Protein AF-A0A127SK67-F1 (afdb_monomer_lite)

Structure (mmCIF, N/CA/C/O backbone):
data_AF-A0A127SK67-F1
#
_entry.id   AF-A0A127SK67-F1
#
loop_
_atom_site.group_PDB
_atom_site.id
_atom_site.type_symbol
_atom_site.label_atom_id
_atom_site.label_alt_id
_atom_site.label_comp_id
_atom_site.label_asym_id
_atom_site.label_entity_id
_atom_site.label_seq_id
_atom_site.pdbx_PDB_ins_code
_atom_site.Cartn_x
_atom_site.Cartn_y
_atom_site.Cartn_z
_atom_site.occupancy
_atom_site.B_iso_or_equiv
_atom_site.auth_seq_id
_atom_site.auth_comp_id
_atom_site.auth_asym_id
_atom_site.auth_atom_id
_atom_site.pdbx_PDB_model_num
ATOM 1 N N . MET A 1 1 ? 2.380 14.706 33.902 1.00 47.41 1 MET A N 1
ATOM 2 C CA . MET A 1 1 ? 1.647 14.052 32.797 1.00 47.41 1 MET A CA 1
ATOM 3 C C . MET A 1 1 ? 0.181 13.946 33.195 1.00 47.41 1 MET A C 1
ATOM 5 O O . MET A 1 1 ? -0.072 13.351 34.233 1.00 47.41 1 MET A O 1
ATOM 9 N N . PRO A 1 2 ? -0.761 14.535 32.440 1.00 52.41 2 PRO A N 1
ATOM 10 C CA . PRO A 1 2 ? -2.171 14.633 32.846 1.00 52.41 2 PRO A CA 1
ATOM 11 C C . PRO A 1 2 ? -2.950 13.308 32.736 1.00 52.41 2 PRO A C 1
ATOM 13 O O . PRO A 1 2 ? -3.994 13.156 33.357 1.00 52.41 2 PRO A O 1
ATOM 16 N N . PHE A 1 3 ? -2.420 12.314 32.017 1.00 53.00 3 PHE A N 1
ATOM 17 C CA . PHE A 1 3 ? -3.131 11.062 31.728 1.00 53.00 3 PHE A CA 1
ATOM 18 C C . PHE A 1 3 ? -3.408 10.193 32.970 1.00 53.00 3 PHE A C 1
ATOM 20 O O . PHE A 1 3 ? -4.378 9.447 33.006 1.00 53.00 3 PHE A O 1
ATOM 27 N N . SER A 1 4 ? -2.571 10.279 34.009 1.00 55.75 4 SER A N 1
ATOM 28 C CA . SER A 1 4 ? -2.699 9.427 35.202 1.00 55.75 4 SER A CA 1
ATOM 29 C C . SER A 1 4 ? -3.627 9.994 36.277 1.00 55.75 4 SER A C 1
ATOM 31 O O . SER A 1 4 ? -4.078 9.236 37.130 1.00 55.75 4 SER A O 1
ATOM 33 N N . SER A 1 5 ? -3.931 11.296 36.263 1.00 57.72 5 SER A N 1
ATOM 34 C CA . SER A 1 5 ? -4.845 11.890 37.248 1.00 57.72 5 SER A CA 1
ATOM 35 C C . SER A 1 5 ? -6.316 11.651 36.911 1.00 57.72 5 SER A C 1
ATOM 37 O O . SER A 1 5 ? -7.117 11.516 37.828 1.00 57.72 5 SER A O 1
ATOM 39 N N . GLU A 1 6 ? -6.666 11.548 35.623 1.00 61.16 6 GLU A N 1
ATOM 40 C CA . 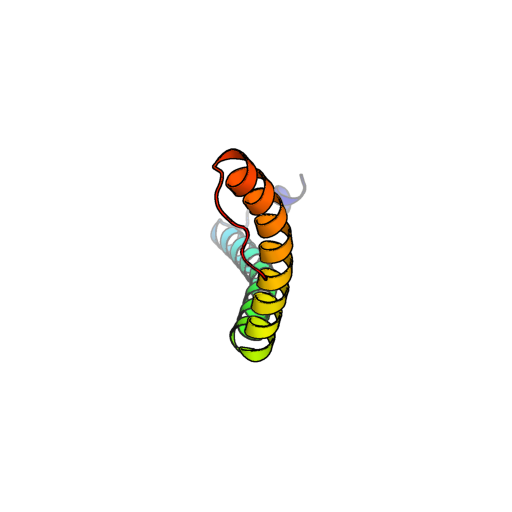GLU A 1 6 ? -8.055 11.358 35.167 1.00 61.16 6 GLU A CA 1
ATOM 41 C C . GLU A 1 6 ? -8.618 9.962 35.457 1.00 61.16 6 GLU A C 1
ATOM 43 O O . GLU A 1 6 ? -9.830 9.806 35.543 1.00 61.16 6 GLU A O 1
ATOM 48 N N . TYR A 1 7 ? -7.758 8.960 35.662 1.00 62.88 7 TYR A N 1
ATOM 49 C CA . TYR A 1 7 ? -8.164 7.568 35.906 1.00 62.88 7 TYR A CA 1
ATOM 50 C C . TYR A 1 7 ? -7.785 7.070 37.306 1.00 62.88 7 TYR A C 1
ATOM 52 O O . TYR A 1 7 ? -7.927 5.886 37.617 1.00 62.88 7 TYR A O 1
ATOM 60 N N . ASN A 1 8 ? -7.325 7.967 38.182 1.00 54.22 8 ASN A N 1
ATOM 61 C CA . ASN A 1 8 ? -6.935 7.612 39.539 1.00 54.22 8 ASN A CA 1
ATOM 62 C C . ASN A 1 8 ? -8.196 7.317 40.376 1.00 54.22 8 ASN A C 1
ATOM 64 O O . ASN A 1 8 ? -8.973 8.216 40.683 1.00 54.22 8 ASN A O 1
ATOM 68 N N . GLY A 1 9 ? -8.430 6.042 40.701 1.00 63.34 9 GLY A N 1
ATOM 69 C CA . GLY A 1 9 ? -9.621 5.577 41.432 1.00 63.34 9 GLY A CA 1
ATOM 70 C C . GLY A 1 9 ? -10.782 5.075 40.557 1.00 63.34 9 GLY A C 1
ATOM 71 O O . GLY A 1 9 ? -11.716 4.467 41.076 1.00 63.34 9 GLY A O 1
ATOM 72 N N . LEU A 1 10 ? -10.712 5.243 39.232 1.00 59.28 10 LEU A N 1
ATOM 73 C CA . LEU A 1 10 ? -11.630 4.628 38.267 1.00 59.28 10 LEU A CA 1
ATOM 74 C C . LEU A 1 10 ? -11.012 3.287 37.852 1.00 59.28 10 LEU A C 1
ATOM 76 O O . LEU A 1 10 ? -10.048 3.261 37.098 1.00 59.28 10 LEU A O 1
ATOM 80 N N . GLY A 1 11 ? -11.490 2.171 38.408 1.00 64.44 11 GLY A N 1
ATOM 81 C CA . GLY A 1 11 ? -10.863 0.852 38.241 1.00 64.44 11 GLY A CA 1
ATOM 82 C C . GLY A 1 11 ? -10.507 0.468 36.791 1.00 64.44 11 GLY A C 1
ATOM 83 O O . GLY A 1 11 ? -11.129 0.932 35.836 1.00 64.44 11 GLY A O 1
ATOM 84 N N . TYR A 1 12 ? -9.536 -0.445 36.646 1.00 65.31 12 TYR A N 1
ATOM 85 C CA . TYR A 1 12 ? -8.903 -0.897 35.389 1.00 65.31 12 TYR A CA 1
ATOM 86 C C . TYR A 1 12 ? -9.840 -1.182 34.194 1.00 65.31 12 TYR A C 1
ATOM 88 O O . TYR A 1 12 ? -9.370 -1.161 33.059 1.00 65.31 12 TYR A O 1
ATOM 96 N N . GLY A 1 13 ? -11.131 -1.457 34.417 1.00 74.06 13 GLY A N 1
ATOM 97 C CA . GLY A 1 13 ? -12.131 -1.624 33.354 1.00 74.06 13 GLY A CA 1
ATOM 98 C C . GLY A 1 13 ? -12.335 -0.355 32.521 1.00 74.06 13 GLY A C 1
ATOM 99 O O . GLY A 1 13 ? -12.108 -0.386 31.319 1.00 74.06 13 GLY A O 1
ATOM 100 N N . LYS A 1 14 ? -12.617 0.789 33.161 1.00 77.75 14 LYS A N 1
ATOM 101 C CA . LYS A 1 14 ? -12.857 2.060 32.448 1.00 77.75 14 LYS A CA 1
ATOM 102 C C . LYS A 1 14 ? -11.638 2.553 31.672 1.00 77.75 14 LYS A C 1
ATOM 104 O O . LYS A 1 14 ? -11.775 3.172 30.625 1.00 77.75 14 LYS A O 1
ATOM 109 N N . PHE A 1 15 ? -10.444 2.269 32.189 1.00 79.94 15 PHE A N 1
ATOM 110 C CA . PHE A 1 15 ? -9.199 2.555 31.484 1.00 79.94 15 PHE A CA 1
ATOM 111 C C . PHE A 1 15 ? -9.074 1.729 30.194 1.00 79.94 15 PHE A C 1
ATOM 113 O O . PHE A 1 15 ? -8.704 2.270 29.156 1.00 79.94 15 PHE A O 1
ATOM 120 N N . LYS A 1 16 ? -9.403 0.431 30.234 1.00 83.62 16 LYS A N 1
ATOM 121 C CA . LYS A 1 16 ? -9.378 -0.427 29.040 1.00 83.62 16 LYS A CA 1
ATOM 122 C C . LYS A 1 16 ? -10.414 0.003 28.005 1.00 83.62 16 LYS A C 1
ATOM 124 O O . LYS A 1 16 ? -10.076 0.003 26.827 1.00 83.62 16 LYS A O 1
ATOM 129 N N . ASP A 1 17 ? -11.605 0.404 28.442 1.00 89.00 17 ASP A N 1
ATOM 130 C CA . ASP A 1 17 ? -12.659 0.898 27.549 1.00 89.00 17 ASP A CA 1
ATOM 131 C C . ASP A 1 17 ? -12.203 2.175 26.826 1.00 89.00 17 ASP A C 1
ATOM 133 O O . ASP A 1 17 ? -12.229 2.230 25.602 1.00 89.00 17 ASP A O 1
ATOM 137 N N . ALA A 1 18 ? -11.641 3.148 27.554 1.00 87.62 18 ALA A N 1
ATOM 138 C CA . ALA A 1 18 ? -11.127 4.384 26.956 1.00 87.62 18 ALA A CA 1
ATOM 139 C C . ALA A 1 18 ? -9.986 4.138 25.949 1.00 87.62 18 ALA A C 1
ATOM 141 O O . ALA A 1 18 ? -9.900 4.798 24.910 1.00 87.62 18 ALA A O 1
ATOM 142 N N . VAL A 1 19 ? -9.102 3.176 26.236 1.00 88.75 19 VAL A N 1
ATOM 143 C CA . VAL A 1 19 ? -8.047 2.771 25.296 1.00 88.75 19 VAL A CA 1
ATOM 144 C C . VAL A 1 19 ? -8.648 2.084 24.070 1.00 88.75 19 VAL A C 1
ATOM 146 O O . VAL A 1 19 ? -8.223 2.373 22.953 1.00 88.75 19 VAL A O 1
ATOM 149 N N . ALA A 1 20 ? -9.636 1.206 24.252 1.00 92.12 20 ALA A N 1
ATOM 150 C CA . ALA A 1 20 ? -10.313 0.534 23.149 1.00 92.12 20 ALA A CA 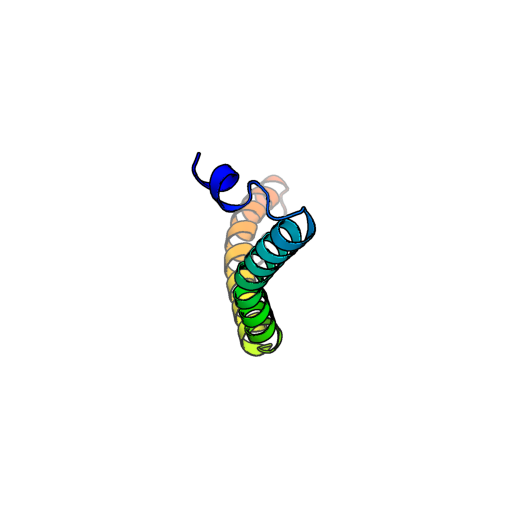1
ATOM 151 C C . ALA A 1 20 ? -11.011 1.544 22.229 1.00 92.12 20 ALA A C 1
ATOM 153 O O . ALA A 1 20 ? -10.784 1.511 21.021 1.00 92.12 20 ALA A O 1
ATOM 154 N N . ASP A 1 21 ? -11.756 2.493 22.797 1.00 94.56 21 ASP A N 1
ATOM 155 C CA . ASP A 1 21 ? -12.436 3.551 22.049 1.00 94.56 21 ASP A CA 1
ATOM 156 C C . ASP A 1 21 ? -11.441 4.401 21.250 1.00 94.56 21 ASP A C 1
ATOM 158 O O . ASP A 1 21 ? -11.658 4.680 20.071 1.00 94.56 21 ASP A O 1
ATOM 162 N N . SER A 1 22 ? -10.300 4.759 21.851 1.00 94.12 22 SER A N 1
ATOM 163 C CA . SER A 1 22 ? -9.249 5.517 21.163 1.00 94.12 22 SER A CA 1
ATOM 164 C C . SER A 1 22 ? -8.639 4.743 19.988 1.00 94.12 22 SER A C 1
ATOM 166 O O . SER A 1 22 ? -8.407 5.320 18.920 1.00 94.12 22 SER A O 1
ATOM 168 N N . VAL A 1 23 ? -8.400 3.440 20.154 1.00 95.88 23 VAL A N 1
ATOM 169 C CA . VAL A 1 23 ? -7.879 2.571 19.088 1.00 95.88 23 VAL A CA 1
ATOM 170 C C . VAL A 1 23 ? -8.899 2.432 17.959 1.00 95.88 23 VAL A C 1
ATOM 172 O O . VAL A 1 23 ? -8.533 2.587 16.794 1.00 95.88 23 VAL A O 1
ATOM 175 N N . ILE A 1 24 ? -10.169 2.186 18.293 1.00 96.88 24 ILE A N 1
ATOM 176 C CA . ILE A 1 24 ? -11.263 2.062 17.322 1.00 96.88 24 ILE A CA 1
ATOM 177 C C . ILE A 1 24 ? -11.391 3.352 16.515 1.00 96.88 24 ILE A C 1
ATOM 179 O O . ILE A 1 24 ? -11.288 3.305 15.292 1.00 96.88 24 ILE A O 1
ATOM 183 N N . ALA A 1 25 ? -11.501 4.501 17.187 1.00 97.25 25 ALA A N 1
ATOM 184 C CA . ALA A 1 25 ? -11.632 5.801 16.533 1.00 97.25 25 ALA A CA 1
ATOM 185 C C . ALA A 1 25 ? -10.444 6.128 15.612 1.00 97.25 25 ALA A C 1
ATOM 187 O O . ALA A 1 25 ? -10.597 6.816 14.605 1.00 97.25 25 ALA A O 1
ATOM 188 N N . THR A 1 26 ? -9.251 5.622 15.936 1.00 96.81 26 THR A N 1
ATOM 189 C CA . THR A 1 26 ? -8.057 5.809 15.101 1.00 96.81 26 THR A CA 1
ATOM 190 C C . THR A 1 26 ? -8.071 4.908 13.864 1.00 96.81 26 THR A C 1
ATOM 192 O O . THR A 1 26 ? -7.671 5.337 12.782 1.00 96.81 26 THR A O 1
ATOM 195 N N . LEU A 1 27 ? -8.503 3.651 14.007 1.00 98.00 27 LEU A N 1
ATOM 196 C CA . LEU A 1 27 ? -8.460 2.661 12.927 1.00 98.00 27 LEU A CA 1
ATOM 197 C C . LEU A 1 27 ? -9.665 2.726 11.986 1.00 98.00 27 LEU A C 1
ATOM 199 O O . LEU A 1 27 ? -9.511 2.414 10.807 1.00 98.00 27 LEU A O 1
ATOM 203 N N . GLU A 1 28 ? -10.835 3.136 12.472 1.00 98.12 28 GLU A N 1
ATOM 204 C CA . GLU A 1 28 ? -12.072 3.238 11.691 1.00 98.12 28 GLU A CA 1
ATOM 205 C C . GLU A 1 28 ? -11.907 4.016 10.368 1.00 98.12 28 GLU A C 1
ATOM 207 O O . GLU A 1 28 ? -12.231 3.457 9.316 1.00 98.12 28 GLU A O 1
ATOM 212 N N . PRO A 1 29 ? -11.334 5.239 10.328 1.00 98.06 29 PRO A N 1
ATOM 213 C CA . PRO A 1 29 ? -11.154 5.949 9.060 1.00 98.06 29 PRO A CA 1
ATOM 214 C C . PRO A 1 29 ? -10.194 5.234 8.097 1.00 98.06 29 PRO A C 1
ATOM 216 O O . PRO A 1 29 ? -10.384 5.304 6.884 1.00 98.06 29 PRO A O 1
ATOM 219 N N . ILE A 1 30 ? -9.185 4.523 8.612 1.00 98.25 30 ILE A N 1
ATOM 220 C CA . ILE A 1 30 ? -8.232 3.760 7.791 1.00 98.25 30 ILE A CA 1
ATOM 221 C C . ILE A 1 30 ? -8.927 2.549 7.160 1.00 98.25 30 ILE A C 1
ATOM 223 O O . ILE A 1 30 ? -8.717 2.274 5.980 1.00 98.25 30 ILE A O 1
ATOM 227 N N . GLN A 1 31 ? -9.762 1.841 7.927 1.00 98.31 31 GLN A N 1
ATOM 228 C CA . GLN A 1 31 ? -10.533 0.693 7.439 1.00 98.31 31 GLN A CA 1
ATOM 229 C C . GLN A 1 31 ? -11.548 1.122 6.377 1.00 98.31 31 GLN A C 1
ATOM 231 O O . GLN A 1 31 ? -11.589 0.531 5.302 1.00 98.31 31 GLN A O 1
ATOM 236 N N . ASN A 1 32 ? -12.276 2.214 6.622 1.00 98.31 32 ASN A N 1
ATOM 237 C CA . ASN A 1 32 ? -13.228 2.764 5.657 1.00 98.31 32 ASN A CA 1
ATOM 238 C C . ASN A 1 32 ? -12.550 3.138 4.330 1.00 98.31 32 ASN A C 1
ATOM 240 O O . ASN A 1 32 ? -13.069 2.845 3.251 1.00 98.31 32 ASN A O 1
ATOM 244 N N . GLU A 1 33 ? -11.371 3.761 4.391 1.00 98.19 33 GLU A N 1
ATOM 245 C CA . GLU A 1 33 ? -10.617 4.123 3.191 1.00 98.19 33 GLU A CA 1
ATOM 246 C C . GLU A 1 33 ? -10.049 2.894 2.472 1.00 98.19 33 GLU A C 1
ATOM 248 O O . GLU A 1 33 ? -10.078 2.818 1.240 1.00 98.19 33 GLU A O 1
ATOM 253 N N . TYR A 1 34 ? -9.580 1.901 3.230 1.00 98.12 34 TYR A N 1
ATOM 254 C CA . TYR A 1 34 ? -9.158 0.620 2.681 1.00 98.12 34 TYR A CA 1
ATOM 255 C C . TYR A 1 34 ? -10.298 -0.070 1.929 1.00 98.12 34 TYR A C 1
ATOM 257 O O . TYR A 1 34 ? -10.088 -0.508 0.797 1.00 98.12 34 TYR A O 1
ATOM 265 N N . ASP A 1 35 ? -11.495 -0.136 2.510 1.00 98.19 35 ASP A N 1
ATOM 266 C CA . ASP A 1 35 ? -12.655 -0.776 1.889 1.00 98.19 35 ASP A CA 1
ATOM 267 C C . ASP A 1 35 ? -13.091 -0.028 0.626 1.00 98.19 35 ASP A C 1
ATOM 269 O O . ASP A 1 35 ? -13.310 -0.648 -0.420 1.00 98.19 35 ASP A O 1
ATOM 273 N N . ARG A 1 36 ? -13.113 1.311 0.680 1.00 98.00 36 ARG A N 1
ATOM 274 C CA . ARG A 1 36 ? -13.398 2.174 -0.475 1.00 98.00 36 ARG A CA 1
ATOM 275 C C . ARG A 1 36 ? -12.441 1.898 -1.636 1.00 98.00 36 ARG A C 1
ATOM 277 O O . ARG A 1 36 ? -12.886 1.681 -2.761 1.00 98.00 36 ARG A O 1
ATOM 284 N N . ILE A 1 37 ? -11.133 1.890 -1.371 1.00 98.06 37 ILE A N 1
ATOM 285 C CA . ILE A 1 37 ? -10.103 1.652 -2.394 1.00 98.06 37 ILE A CA 1
ATOM 286 C C . ILE A 1 37 ? -10.143 0.199 -2.886 1.00 98.06 37 ILE A C 1
ATOM 288 O O . ILE A 1 37 ? -10.004 -0.056 -4.080 1.00 98.06 37 ILE A O 1
ATOM 292 N N . SER A 1 38 ? -10.345 -0.764 -1.987 1.00 97.12 38 SER A N 1
ATOM 293 C CA . SER A 1 38 ? -10.337 -2.1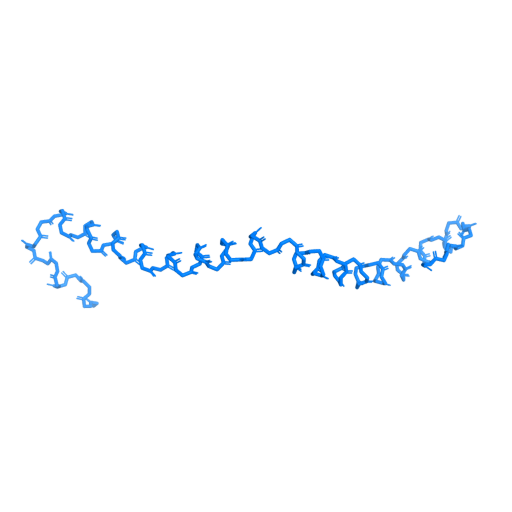95 -2.312 1.00 97.12 38 SER A CA 1
ATOM 294 C C . SER A 1 38 ? -11.522 -2.614 -3.181 1.00 97.12 38 SER A C 1
ATOM 296 O O . SER A 1 38 ? -11.395 -3.547 -3.990 1.00 97.12 38 SER A O 1
ATOM 298 N N . ALA A 1 39 ? -12.660 -1.934 -3.022 1.00 97.94 39 ALA A N 1
ATOM 299 C CA . ALA A 1 39 ? -13.842 -2.108 -3.855 1.00 97.94 39 ALA A CA 1
ATOM 300 C C . ALA A 1 39 ? -13.658 -1.517 -5.265 1.00 97.94 39 ALA A C 1
ATOM 302 O O . ALA A 1 39 ? -14.183 -2.071 -6.234 1.00 97.94 39 ALA A O 1
ATOM 303 N N . ASP A 1 40 ? -12.873 -0.447 -5.411 1.00 98.06 40 ASP A N 1
ATOM 304 C CA . ASP A 1 40 ? -12.618 0.205 -6.696 1.00 98.06 40 ASP A CA 1
ATOM 305 C C . ASP A 1 40 ? -11.505 -0.496 -7.496 1.00 98.06 40 ASP A C 1
ATOM 307 O O . ASP A 1 40 ? -10.331 -0.110 -7.514 1.00 98.06 40 ASP A O 1
ATOM 311 N N . LYS A 1 41 ? -11.885 -1.565 -8.204 1.00 97.62 41 LYS A N 1
ATOM 312 C CA . LYS A 1 41 ? -10.956 -2.328 -9.054 1.00 97.62 41 LYS A CA 1
ATOM 313 C C . LYS A 1 41 ? -10.368 -1.503 -10.199 1.00 97.62 41 LYS A C 1
ATOM 315 O O . LYS A 1 41 ? -9.232 -1.763 -10.593 1.00 97.62 41 LYS A O 1
ATOM 320 N N . ALA A 1 42 ? -11.110 -0.529 -10.724 1.00 97.94 42 ALA A N 1
ATOM 321 C CA . ALA A 1 42 ? -10.642 0.307 -11.824 1.00 97.94 42 ALA A CA 1
ATOM 322 C C . ALA A 1 42 ? -9.519 1.239 -11.354 1.00 97.94 42 ALA A C 1
ATOM 324 O O . ALA A 1 42 ? -8.468 1.309 -11.993 1.00 97.94 42 ALA A O 1
ATOM 325 N N . TYR A 1 43 ? -9.701 1.877 -10.196 1.00 97.69 43 TYR A N 1
ATOM 326 C CA . TYR A 1 43 ? -8.667 2.696 -9.575 1.00 97.69 43 TYR A CA 1
ATOM 327 C C . TYR A 1 43 ? -7.411 1.882 -9.243 1.00 97.69 43 TYR A C 1
ATOM 329 O O . TYR A 1 43 ? -6.301 2.298 -9.578 1.00 97.69 43 TYR A O 1
ATOM 337 N N . LEU A 1 44 ? -7.564 0.685 -8.662 1.00 98.25 44 LEU A N 1
ATOM 338 C CA . LEU A 1 44 ? -6.428 -0.206 -8.398 1.00 98.25 44 LEU A CA 1
ATOM 339 C C . LEU A 1 44 ? -5.655 -0.541 -9.678 1.00 98.25 44 LEU A C 1
ATOM 341 O O . LEU A 1 44 ? -4.425 -0.458 -9.691 1.00 98.25 44 LEU A O 1
ATOM 345 N N . GLN A 1 45 ? -6.361 -0.878 -10.760 1.00 98.25 45 GLN A N 1
ATOM 346 C CA . GLN A 1 45 ? -5.736 -1.173 -12.048 1.00 98.25 45 GLN A CA 1
ATOM 347 C C . GLN A 1 45 ? -4.966 0.036 -12.590 1.00 98.25 45 GLN A C 1
ATOM 349 O O . GLN A 1 45 ? -3.800 -0.096 -12.960 1.00 98.25 45 GLN A O 1
ATOM 354 N N . GLN A 1 46 ? -5.564 1.227 -12.545 1.00 98.31 46 GLN A N 1
ATOM 355 C CA . GLN A 1 46 ? -4.910 2.466 -12.965 1.00 98.31 46 GLN A CA 1
ATOM 356 C C . GLN A 1 46 ? -3.624 2.743 -12.168 1.00 98.31 46 GLN A C 1
ATOM 358 O O . GLN A 1 46 ? -2.593 3.100 -12.747 1.00 98.31 46 GLN A O 1
ATOM 363 N N . VAL A 1 47 ? -3.658 2.573 -10.842 1.00 98.12 47 VAL A N 1
ATOM 364 C CA . VAL A 1 47 ? -2.483 2.768 -9.978 1.00 98.12 47 VAL A CA 1
ATOM 365 C C . VAL A 1 47 ? -1.391 1.747 -10.306 1.00 98.12 47 VAL A C 1
ATOM 367 O O . VAL A 1 47 ? -0.218 2.123 -10.409 1.00 98.12 47 VAL A O 1
ATOM 370 N N . MET A 1 48 ? -1.758 0.478 -10.513 1.00 97.75 48 MET A N 1
ATOM 371 C CA . MET A 1 48 ? -0.819 -0.577 -10.903 1.00 97.75 48 MET A CA 1
ATOM 372 C C . MET A 1 48 ? -0.176 -0.296 -12.261 1.00 97.75 48 MET A C 1
ATOM 374 O O . MET A 1 48 ? 1.041 -0.431 -12.388 1.00 97.75 48 MET A O 1
ATOM 378 N N . ASP A 1 49 ? -0.946 0.147 -13.254 1.00 98.00 49 ASP A N 1
ATOM 379 C CA . ASP A 1 49 ? -0.422 0.478 -14.580 1.00 98.00 49 ASP A CA 1
ATOM 380 C C . ASP A 1 49 ? 0.530 1.673 -14.544 1.00 98.00 49 ASP A C 1
ATOM 382 O O . ASP A 1 49 ? 1.658 1.584 -15.034 1.00 98.00 49 ASP A O 1
ATOM 386 N N . SER A 1 50 ? 0.151 2.750 -13.855 1.00 97.88 50 SER A N 1
ATOM 387 C CA . SER A 1 50 ? 1.037 3.902 -13.654 1.00 97.88 50 SER A CA 1
ATOM 388 C C . SER A 1 50 ? 2.307 3.533 -12.871 1.00 97.88 50 SER A C 1
ATOM 390 O O . SER A 1 50 ? 3.403 4.045 -13.130 1.00 97.88 50 SER A O 1
ATOM 392 N N . GLY A 1 51 ? 2.194 2.639 -11.885 1.00 97.81 51 GLY A N 1
ATOM 393 C CA . GLY A 1 51 ? 3.337 2.085 -11.160 1.00 97.81 51 GLY A CA 1
ATOM 394 C C . GLY A 1 51 ? 4.257 1.275 -12.074 1.00 97.81 51 GLY A C 1
ATOM 395 O O . GLY A 1 51 ? 5.471 1.494 -12.077 1.00 97.81 51 GLY A O 1
ATOM 396 N N . ARG A 1 52 ? 3.676 0.392 -12.893 1.00 97.31 52 ARG A N 1
ATOM 397 C CA . ARG A 1 52 ? 4.374 -0.454 -13.867 1.00 97.31 52 ARG A CA 1
ATOM 398 C C . ARG A 1 52 ? 5.152 0.378 -14.875 1.00 97.31 52 ARG A C 1
ATOM 400 O O . ARG A 1 52 ? 6.325 0.093 -15.093 1.00 97.31 52 ARG A O 1
ATOM 407 N N . GLU A 1 53 ? 4.548 1.409 -15.456 1.00 96.19 53 GLU A N 1
ATOM 408 C CA . GLU A 1 53 ? 5.215 2.287 -16.425 1.00 96.19 53 GLU A CA 1
ATOM 409 C C . GLU A 1 53 ? 6.459 2.952 -15.827 1.00 96.19 53 GLU A C 1
ATOM 411 O O . GLU A 1 53 ? 7.556 2.865 -16.388 1.00 96.19 53 GLU A O 1
ATOM 416 N N . ARG A 1 54 ? 6.316 3.548 -14.637 1.00 96.44 54 ARG A N 1
ATOM 417 C CA . ARG A 1 54 ? 7.423 4.209 -13.931 1.00 96.44 54 ARG A CA 1
ATOM 418 C C . ARG A 1 54 ? 8.532 3.227 -13.567 1.00 96.44 54 ARG A C 1
ATOM 420 O O . ARG A 1 54 ? 9.705 3.491 -13.841 1.00 96.44 54 ARG A O 1
ATOM 427 N N . ALA A 1 55 ? 8.172 2.087 -12.980 1.00 96.81 55 ALA A N 1
ATOM 428 C CA . ALA A 1 55 ? 9.128 1.058 -12.589 1.00 96.81 55 ALA A CA 1
ATOM 429 C C . ALA A 1 55 ? 9.863 0.479 -13.806 1.00 96.81 55 ALA A C 1
ATOM 431 O O . ALA A 1 55 ? 11.089 0.354 -13.789 1.00 96.81 55 ALA A O 1
ATOM 432 N N . SER A 1 56 ? 9.132 0.197 -14.887 1.00 95.38 56 SER A N 1
ATOM 433 C CA . SER A 1 56 ? 9.685 -0.346 -16.126 1.00 95.38 56 SER A CA 1
ATOM 434 C C . SER A 1 56 ? 10.672 0.626 -16.772 1.00 95.38 56 SER A C 1
ATOM 436 O O . SER A 1 56 ? 11.781 0.230 -17.128 1.00 95.38 56 SER A O 1
ATOM 438 N N . ALA A 1 57 ? 10.348 1.922 -16.822 1.00 94.12 57 ALA A N 1
ATOM 439 C CA . ALA A 1 57 ? 11.252 2.945 -17.348 1.00 94.12 57 ALA A CA 1
ATOM 440 C C . ALA A 1 57 ? 12.577 3.030 -16.565 1.00 94.12 57 ALA A C 1
ATOM 442 O O . ALA A 1 57 ? 13.649 3.201 -17.157 1.00 94.12 57 ALA A O 1
ATOM 443 N N . ILE A 1 58 ? 12.530 2.895 -15.236 1.00 95.75 58 ILE A N 1
ATOM 444 C CA . ILE A 1 58 ? 13.726 2.895 -14.381 1.00 95.75 58 ILE A CA 1
ATOM 445 C C . ILE A 1 58 ? 14.534 1.609 -14.590 1.00 95.75 58 ILE A C 1
ATOM 447 O O . ILE A 1 58 ? 15.738 1.669 -14.857 1.00 95.75 58 ILE A O 1
ATOM 451 N N . ALA A 1 59 ? 13.876 0.451 -14.519 1.00 95.25 59 ALA A N 1
ATOM 452 C CA . ALA A 1 59 ? 14.510 -0.853 -14.687 1.00 95.25 59 ALA A CA 1
ATOM 453 C C . ALA A 1 59 ? 15.169 -0.988 -16.065 1.00 95.25 59 ALA A C 1
ATOM 455 O O . ALA A 1 59 ? 16.295 -1.480 -16.173 1.00 95.25 59 ALA A O 1
ATOM 456 N N . HIS A 1 60 ? 14.517 -0.478 -17.110 1.00 94.31 60 HIS A N 1
ATOM 457 C CA . HIS A 1 60 ? 15.027 -0.506 -18.473 1.00 94.31 60 HIS A CA 1
ATOM 458 C C . HIS A 1 60 ? 16.384 0.196 -18.595 1.00 94.31 60 HIS A C 1
ATOM 460 O O . HIS A 1 60 ? 17.315 -0.365 -19.170 1.00 94.31 60 HIS A O 1
ATOM 466 N N . LYS A 1 61 ? 16.557 1.374 -17.976 1.00 93.19 61 LYS A N 1
ATOM 467 C CA . LYS A 1 61 ? 17.842 2.099 -17.983 1.00 93.19 61 LYS A CA 1
ATOM 468 C C . LYS A 1 61 ? 18.977 1.267 -17.387 1.00 93.19 61 LYS A C 1
ATOM 470 O O . LYS A 1 61 ? 20.086 1.252 -17.925 1.00 93.19 61 LYS A O 1
ATOM 475 N N . THR A 1 62 ? 18.712 0.574 -16.284 1.00 94.81 62 THR A N 1
ATOM 476 C CA . THR A 1 62 ? 19.696 -0.304 -15.639 1.00 94.81 62 THR A CA 1
ATOM 477 C C . THR A 1 62 ? 19.986 -1.525 -16.507 1.00 94.81 62 THR A C 1
ATOM 479 O O . THR A 1 62 ? 21.150 -1.839 -16.763 1.00 94.81 62 THR A O 1
ATOM 482 N N . MET A 1 63 ? 18.944 -2.165 -17.037 1.00 94.56 63 MET A N 1
ATOM 483 C CA . MET A 1 63 ? 19.082 -3.360 -17.864 1.00 94.56 63 MET A CA 1
ATOM 484 C C . MET A 1 63 ? 19.810 -3.099 -19.178 1.00 94.56 63 MET A C 1
ATOM 486 O O . MET A 1 63 ? 20.603 -3.941 -19.593 1.00 94.56 63 MET A O 1
ATOM 490 N N . LEU A 1 64 ? 19.646 -1.927 -19.795 1.00 94.00 64 LEU A N 1
ATOM 491 C CA . LEU A 1 64 ? 20.439 -1.536 -20.962 1.00 94.00 64 LEU A CA 1
ATOM 492 C C . LEU A 1 64 ? 21.944 -1.537 -20.658 1.00 94.00 64 LEU A C 1
ATOM 494 O O . LEU A 1 64 ? 22.733 -2.056 -21.449 1.00 94.00 64 LEU A O 1
ATOM 498 N N . LYS A 1 65 ? 22.359 -1.012 -19.496 1.00 94.44 65 LYS A N 1
ATOM 499 C CA . LYS A 1 65 ? 23.775 -1.005 -19.084 1.00 94.44 65 LYS A CA 1
ATOM 500 C C . LYS A 1 65 ? 24.297 -2.420 -18.851 1.00 94.44 65 LYS A C 1
ATOM 502 O O . LYS A 1 65 ? 25.395 -2.739 -19.301 1.00 94.44 65 LYS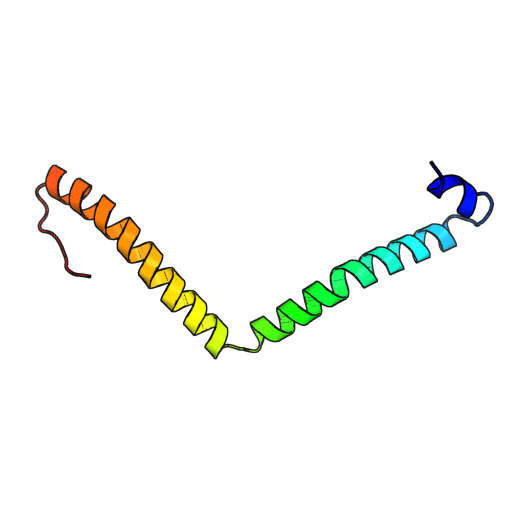 A O 1
ATOM 507 N N . VAL A 1 66 ? 23.520 -3.257 -18.163 1.00 95.25 66 VAL A N 1
ATOM 508 C CA . VAL A 1 66 ? 23.879 -4.659 -17.892 1.00 95.25 66 VAL A CA 1
ATOM 509 C C . VAL A 1 66 ? 24.025 -5.433 -19.200 1.00 95.25 66 VAL A C 1
ATOM 511 O O . VAL A 1 66 ? 25.067 -6.031 -19.446 1.00 95.25 66 VAL A O 1
ATOM 514 N N . ARG A 1 67 ? 23.028 -5.354 -20.086 1.00 92.62 67 ARG A N 1
ATOM 515 C CA . ARG A 1 67 ? 23.039 -6.050 -21.380 1.00 92.62 67 ARG A CA 1
ATOM 516 C C . ARG A 1 67 ? 24.194 -5.600 -22.263 1.00 92.62 67 ARG A C 1
ATOM 518 O O . ARG A 1 67 ? 24.867 -6.452 -22.831 1.00 92.62 67 ARG A O 1
ATOM 525 N N . LYS A 1 68 ? 24.498 -4.295 -22.295 1.00 93.75 68 LYS A N 1
ATOM 526 C CA . LYS A 1 68 ? 25.673 -3.768 -23.003 1.00 93.75 68 LYS A CA 1
ATOM 527 C C . LYS A 1 68 ? 26.975 -4.392 -22.494 1.00 93.75 68 LYS A C 1
ATOM 529 O O . LYS A 1 68 ? 27.818 -4.757 -23.302 1.00 93.75 68 LYS A O 1
ATOM 534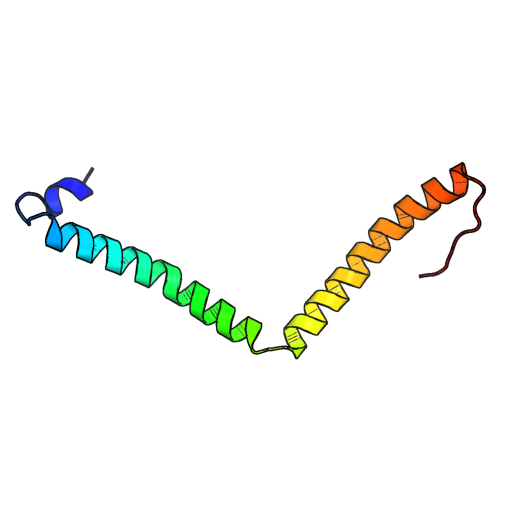 N N . LYS A 1 69 ? 27.134 -4.538 -21.173 1.00 95.25 69 LYS A N 1
ATOM 535 C CA . LYS A 1 69 ? 28.323 -5.171 -20.573 1.00 95.25 69 LYS A CA 1
ATOM 536 C C . LYS A 1 69 ? 28.420 -6.669 -20.867 1.00 95.25 69 LYS A C 1
ATOM 538 O O . LYS A 1 69 ? 29.524 -7.189 -20.932 1.00 95.25 69 LYS A O 1
ATOM 543 N N . LEU A 1 70 ? 27.285 -7.341 -21.042 1.00 95.81 70 LEU A N 1
ATOM 544 C CA . LEU A 1 70 ? 27.213 -8.773 -21.345 1.00 95.81 70 LEU A CA 1
ATOM 545 C C . LEU A 1 70 ? 27.211 -9.086 -22.853 1.00 95.81 70 LEU A C 1
ATOM 547 O O . LEU A 1 70 ? 27.182 -10.253 -23.221 1.00 95.81 70 LEU A O 1
ATO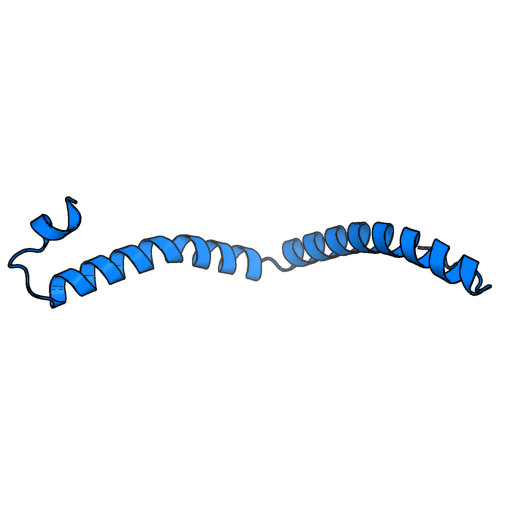M 551 N N . GLY A 1 71 ? 27.202 -8.074 -23.730 1.00 92.94 71 GLY A N 1
ATOM 552 C CA . GLY A 1 71 ? 27.116 -8.270 -25.183 1.00 92.94 71 GLY A CA 1
ATOM 553 C C . GLY A 1 71 ? 25.739 -8.728 -25.684 1.00 92.94 71 GLY A C 1
ATOM 554 O O . GLY A 1 71 ? 25.631 -9.270 -26.779 1.00 92.94 71 GLY A O 1
ATOM 555 N N . ILE A 1 72 ? 24.676 -8.520 -24.902 1.00 93.50 72 ILE A N 1
ATOM 556 C CA . ILE A 1 72 ? 23.313 -8.950 -25.241 1.00 93.50 72 ILE A CA 1
ATOM 557 C C . ILE A 1 72 ? 22.562 -7.798 -25.929 1.00 93.50 72 ILE A C 1
ATOM 559 O O . ILE A 1 72 ? 22.557 -6.669 -25.433 1.00 93.50 72 ILE A O 1
ATOM 563 N N . ALA A 1 73 ? 21.870 -8.077 -27.040 1.00 85.62 73 ALA A N 1
ATOM 564 C CA . ALA A 1 73 ? 21.080 -7.081 -27.773 1.00 85.62 73 ALA A CA 1
ATOM 565 C C . ALA A 1 73 ? 19.969 -6.449 -26.900 1.00 85.62 73 ALA A C 1
ATOM 567 O O . ALA A 1 73 ? 19.352 -7.154 -26.094 1.00 85.62 73 ALA A O 1
ATOM 568 N N . PRO A 1 74 ? 19.681 -5.140 -27.014 1.00 78.56 74 PRO A N 1
ATOM 569 C CA . PRO A 1 74 ? 18.628 -4.486 -26.233 1.00 78.56 74 PRO A CA 1
ATOM 570 C C . PRO A 1 74 ? 17.223 -4.911 -26.695 1.00 78.56 74 PRO A C 1
ATOM 572 O O . PRO A 1 74 ? 17.025 -5.237 -27.862 1.00 78.56 74 PRO A O 1
ATOM 575 N N . TRP A 1 75 ? 16.241 -4.887 -25.786 1.00 77.00 75 TRP A N 1
ATOM 576 C CA . TRP A 1 75 ? 14.818 -5.018 -26.135 1.00 77.00 75 TRP A CA 1
ATOM 577 C C . TRP A 1 75 ? 14.149 -3.641 -26.161 1.00 77.00 75 TRP A C 1
ATOM 579 O O . TRP A 1 75 ? 14.695 -2.687 -25.608 1.00 77.00 75 TRP A O 1
ATOM 589 N N . LYS A 1 76 ? 12.974 -3.528 -26.785 1.00 68.75 76 LYS A N 1
ATOM 590 C CA . LYS A 1 76 ? 12.144 -2.318 -26.714 1.00 68.75 76 LYS A CA 1
ATOM 591 C C . LYS A 1 76 ? 11.102 -2.442 -25.606 1.00 68.75 76 LYS A C 1
ATOM 593 O O . LYS A 1 76 ? 10.549 -3.524 -25.420 1.00 68.75 76 LYS A O 1
ATOM 598 N N . LEU A 1 77 ? 10.908 -1.344 -24.874 1.00 61.88 77 LEU A N 1
ATOM 599 C CA . LEU A 1 77 ? 9.729 -1.125 -24.035 1.00 61.88 77 LEU A CA 1
ATOM 600 C C . LEU A 1 77 ? 8.476 -1.016 -24.902 1.00 61.88 77 LEU A C 1
ATOM 602 O O . LEU A 1 77 ? 8.606 -0.459 -26.018 1.00 61.88 77 LEU A O 1
#

Foldseek 3Di:
DVPCVVCVVVDPVVVVVVVVVVVCVVCVVVVVVVVVCVVPPVNVVVVVVVVCVVVVVVVLVVVVVVCVVVVHDHDDD

pLDDT: mean 87.78, std 14.71, range [47.41, 98.31]

Radius of gyration: 25.98 Å; chains: 1; bounding box: 42×24×69 Å

Sequence (77 aa):
MPFSSEYNGLGYGKFKDAVADSVIATLEPIQNEYDRISADKAYLQQVMDSGRERASAIAHKTMLKVRKKLGIAPWKL

Secondary structure (DSSP, 8-state):
-GGGTTTTTS-HHHHHHHHHHHHHHHHHHHHHHHHHHHH-HHHHHHHHHHHHHHHHHHHHHHHHHHHHHHTPPPPP-